Protein AF-A0A920IB18-F1 (afdb_monomer)

pLDDT: mean 94.68, std 5.76, range [57.53, 98.75]

Solvent-accessible surface area (backbone atoms only — not comparable to full-atom values): 7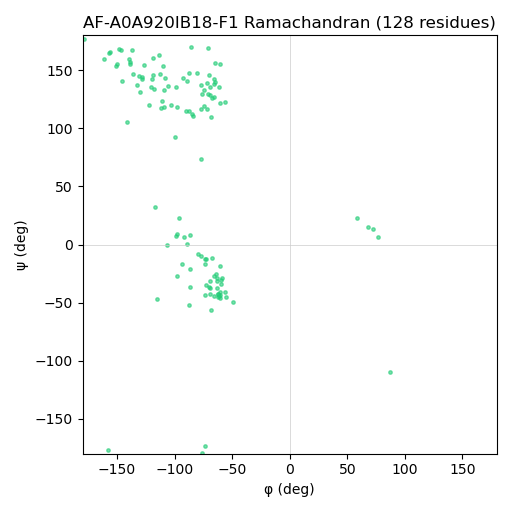877 Å² total; per-residue (Å²): 130,87,87,74,59,67,66,61,52,50,53,60,60,64,70,60,87,66,70,53,29,37,44,19,23,54,50,97,85,65,49,66,38,58,36,46,41,60,58,65,43,85,71,41,78,83,71,76,39,65,50,62,62,46,51,70,83,42,86,64,42,66,52,65,72,69,45,55,57,37,22,43,31,33,55,44,84,90,41,54,68,56,47,54,48,29,62,47,100,61,88,68,56,49,68,96,53,64,62,48,65,48,100,85,69,28,45,42,60,62,83,43,76,46,73,46,87,42,66,69,85,80,86,56,90,60,82,68,30,58

Mean predicted aligned error: 3.4 Å

Foldseek 3Di:
DDDDDPVVVVVVVVVDDFFKKWKWFAAPVRAIATAIFRQKDFDDVVVGDIDGKDFPPDPCVVVVVPDFKIKIFGADPVCVVLNVLRHDPDDRSCVVFDWDADPVRITHTPPTPDMDIGGDDDDDDDDRMD

Secondary structure (DSSP, 8-state):
-PPPPHHHHHHHHHTS----EEEEEE-TTS-EEEEEES--EEEEETTEEEE---BTT-TTHHHHHH-SEEEEEE--GGGHHHHHHHHS--S-TTTT--EEE-TTS-EEETT-SEEEEEE-------SSB-

Sequence (130 aa):
MTQFDTRQLRNAFGCFPSGVTIVSLKDEEQNPTGITVSSFSSLSLDPPLCLFSIGKEQASRPLFERSNHFVINVLCAEQENIAWQFAKPIENKFENVSYTENANGMPVIDGNLAYFSCKKWALYEGGIIL

Structure (mmCIF, N/CA/C/O backbone):
data_AF-A0A920IB18-F1
#
_entry.id   AF-A0A920IB18-F1
#
loop_
_atom_site.group_PDB
_atom_site.id
_atom_site.type_symbol
_atom_site.label_atom_id
_atom_site.label_alt_id
_atom_site.label_comp_id
_atom_site.label_asym_id
_atom_site.label_entity_id
_atom_site.label_seq_id
_atom_site.pdbx_PDB_ins_code
_atom_site.Cartn_x
_atom_site.Cartn_y
_atom_site.Cartn_z
_atom_site.occupancy
_atom_site.B_iso_or_equiv
_atom_site.auth_seq_id
_atom_site.auth_comp_id
_atom_site.auth_asym_id
_atom_site.auth_atom_id
_atom_site.pdbx_PDB_model_num
ATOM 1 N N . MET A 1 1 ? 25.005 3.746 -20.840 1.00 57.53 1 MET A N 1
ATOM 2 C CA . MET A 1 1 ? 23.582 3.902 -20.469 1.00 57.53 1 MET A CA 1
ATOM 3 C C . MET A 1 1 ? 23.170 5.314 -20.826 1.00 57.53 1 MET A C 1
ATOM 5 O O . MET A 1 1 ? 23.921 6.229 -20.510 1.00 57.53 1 MET A O 1
ATOM 9 N N . THR A 1 2 ? 22.053 5.491 -21.526 1.00 67.81 2 THR A N 1
ATOM 10 C CA . THR A 1 2 ? 21.529 6.827 -21.839 1.00 67.81 2 THR A CA 1
ATOM 11 C C . THR A 1 2 ? 21.101 7.498 -20.538 1.00 67.81 2 THR A C 1
ATOM 13 O O . THR A 1 2 ? 20.375 6.898 -19.747 1.00 67.81 2 THR A O 1
ATOM 16 N N . GLN A 1 3 ? 21.599 8.704 -20.282 1.00 83.69 3 GLN A N 1
ATOM 17 C CA . GLN A 1 3 ? 21.231 9.469 -19.096 1.00 83.69 3 GLN A CA 1
ATOM 18 C C . GLN A 1 3 ? 19.842 10.070 -19.327 1.00 83.69 3 GLN A C 1
ATOM 20 O O . GLN A 1 3 ? 19.652 10.850 -20.257 1.00 83.69 3 GLN A O 1
ATOM 25 N N . PHE A 1 4 ? 18.864 9.665 -18.519 1.00 87.50 4 PHE A N 1
ATOM 26 C CA . PHE A 1 4 ? 17.506 10.201 -18.576 1.00 87.50 4 PHE A CA 1
ATOM 27 C C . PHE A 1 4 ? 17.352 11.370 -17.602 1.00 87.50 4 PHE A C 1
ATOM 29 O O . PHE A 1 4 ? 17.877 11.327 -16.488 1.00 87.50 4 PHE A O 1
ATOM 36 N N . ASP A 1 5 ? 16.589 12.390 -17.995 1.00 93.94 5 ASP A N 1
ATOM 37 C CA . ASP A 1 5 ? 16.095 13.397 -17.059 1.00 93.94 5 ASP A CA 1
ATOM 38 C C . ASP A 1 5 ? 15.010 12.763 -16.170 1.00 93.94 5 ASP A C 1
ATOM 40 O O . ASP A 1 5 ? 13.954 12.334 -16.645 1.00 93.94 5 ASP A O 1
ATOM 44 N N . THR A 1 6 ? 15.270 12.687 -14.863 1.00 91.69 6 THR A N 1
ATOM 45 C CA . THR A 1 6 ? 14.381 12.035 -13.889 1.00 91.69 6 THR A CA 1
ATOM 46 C C . THR A 1 6 ? 12.985 12.657 -13.846 1.00 91.69 6 THR A C 1
ATOM 48 O O . THR A 1 6 ? 12.003 11.948 -13.622 1.00 91.69 6 THR A O 1
ATOM 51 N N . ARG A 1 7 ? 12.865 13.975 -14.053 1.00 93.50 7 ARG A N 1
ATOM 52 C CA . ARG A 1 7 ? 11.570 14.664 -14.035 1.00 93.50 7 ARG A CA 1
ATOM 53 C C . ARG A 1 7 ? 10.776 14.337 -15.293 1.00 93.50 7 ARG A C 1
ATOM 55 O O . ARG A 1 7 ? 9.590 14.045 -15.181 1.00 93.50 7 ARG A O 1
ATOM 62 N N . GLN A 1 8 ? 11.414 14.341 -16.462 1.00 96.25 8 GLN A N 1
ATOM 63 C CA . GLN A 1 8 ? 10.769 13.932 -17.711 1.00 96.25 8 GLN A CA 1
ATOM 64 C C . GLN A 1 8 ? 10.308 12.476 -17.647 1.00 96.25 8 GLN A C 1
ATOM 66 O O . GLN A 1 8 ? 9.166 12.191 -17.997 1.00 96.25 8 GLN A O 1
ATOM 71 N N . LEU A 1 9 ? 11.149 11.574 -17.131 1.00 95.06 9 LEU A N 1
ATOM 72 C CA . LEU A 1 9 ? 10.788 10.167 -16.974 1.00 95.06 9 LEU A CA 1
ATOM 73 C C . LEU A 1 9 ? 9.608 9.986 -16.007 1.00 95.06 9 LEU A C 1
ATOM 75 O O . LEU A 1 9 ? 8.659 9.273 -16.321 1.00 95.06 9 LEU A O 1
ATOM 79 N N . ARG A 1 10 ? 9.620 10.677 -14.859 1.00 93.19 10 ARG A N 1
ATOM 80 C CA . ARG A 1 10 ? 8.500 10.656 -13.904 1.00 93.19 10 ARG A CA 1
ATOM 81 C C . ARG A 1 10 ? 7.207 11.172 -14.530 1.00 93.19 10 ARG A C 1
ATOM 83 O O . ARG A 1 10 ? 6.160 10.566 -14.332 1.00 93.19 10 ARG A O 1
ATOM 90 N N . ASN A 1 11 ? 7.279 12.266 -15.286 1.00 95.50 11 ASN A N 1
ATOM 91 C CA . ASN A 1 11 ? 6.120 12.807 -15.990 1.00 95.50 11 ASN A CA 1
ATOM 92 C C . ASN A 1 11 ? 5.584 11.805 -17.020 1.00 95.50 11 ASN A C 1
ATOM 94 O O . ASN A 1 11 ? 4.376 11.610 -17.088 1.00 95.50 11 ASN A O 1
ATOM 98 N N . ALA A 1 12 ? 6.469 11.138 -17.768 1.00 96.81 12 ALA A N 1
ATOM 99 C CA . ALA A 1 12 ? 6.083 10.113 -18.732 1.00 96.81 12 ALA A CA 1
ATOM 100 C C . ALA A 1 12 ? 5.393 8.914 -18.056 1.00 96.81 12 ALA A C 1
ATOM 102 O O . ALA A 1 12 ? 4.363 8.458 -18.545 1.00 96.81 12 ALA A O 1
ATOM 103 N N . PHE A 1 13 ? 5.892 8.444 -16.905 1.00 95.19 13 PHE A N 1
ATOM 104 C CA . PHE A 1 13 ? 5.203 7.411 -16.118 1.00 95.19 13 PHE A CA 1
ATOM 105 C C . PHE A 1 13 ? 3.835 7.876 -15.606 1.00 95.19 13 PHE A C 1
ATOM 107 O O . PHE A 1 13 ? 2.885 7.098 -15.614 1.00 95.19 13 PHE A O 1
ATOM 114 N N . GLY A 1 14 ? 3.709 9.148 -15.221 1.00 94.88 14 GLY A N 1
ATOM 115 C CA . GLY A 1 14 ? 2.444 9.739 -14.777 1.00 94.88 14 GLY A CA 1
ATOM 116 C C . GLY A 1 14 ? 1.376 9.874 -15.868 1.00 94.88 14 GLY A C 1
ATOM 117 O O . GLY A 1 14 ? 0.222 10.138 -15.545 1.00 94.88 14 GLY A O 1
ATOM 118 N N . CYS A 1 15 ? 1.721 9.686 -17.147 1.00 96.81 15 CYS A N 1
ATOM 119 C CA . CYS A 1 15 ? 0.743 9.690 -18.237 1.00 96.81 15 CYS A CA 1
ATOM 120 C C . CYS A 1 15 ? -0.132 8.427 -18.274 1.00 96.81 15 CYS A C 1
ATOM 122 O O . CYS A 1 15 ? -1.169 8.442 -18.935 1.00 96.81 15 CYS A O 1
ATOM 124 N N . PHE A 1 16 ? 0.266 7.341 -17.603 1.00 96.25 16 PHE A N 1
ATOM 125 C CA . PHE A 1 16 ? -0.554 6.137 -17.496 1.00 96.25 16 PHE A CA 1
ATOM 126 C C . PHE A 1 16 ? -1.538 6.281 -16.321 1.00 96.25 16 PHE A C 1
ATOM 128 O O . PHE A 1 16 ? -1.098 6.330 -15.168 1.00 96.25 16 PHE A O 1
ATOM 135 N N . PRO A 1 17 ? -2.858 6.384 -16.573 1.00 94.50 17 PRO A N 1
ATOM 136 C CA . PRO A 1 17 ? -3.831 6.582 -15.507 1.00 94.50 17 PRO A CA 1
ATOM 137 C C . PRO A 1 17 ? -3.887 5.362 -14.581 1.00 94.50 17 PRO A C 1
ATOM 139 O O . PRO A 1 17 ? -3.816 4.219 -15.027 1.00 94.50 17 PRO A O 1
ATOM 142 N N . SER A 1 18 ? -4.055 5.614 -13.285 1.00 95.69 18 SER A N 1
ATOM 143 C CA . SER A 1 18 ? -4.202 4.587 -12.251 1.00 95.69 18 SER A CA 1
ATOM 144 C C . SER A 1 18 ? -5.275 4.998 -11.247 1.00 95.69 18 SER A C 1
ATOM 146 O O . SER A 1 18 ? -5.587 6.181 -11.098 1.00 95.69 18 SER A O 1
ATOM 148 N N . GLY A 1 19 ? -5.849 4.008 -10.563 1.00 95.50 19 GLY A N 1
ATOM 149 C CA . GLY A 1 19 ? -6.595 4.266 -9.336 1.00 95.50 19 GLY A CA 1
ATOM 150 C C . GLY A 1 19 ? -5.655 4.664 -8.195 1.00 95.50 19 GLY A C 1
ATOM 151 O O . GLY A 1 19 ? -4.436 4.506 -8.286 1.00 95.50 19 GLY A O 1
ATOM 152 N N . VAL A 1 20 ? -6.230 5.141 -7.094 1.00 97.75 20 VAL A N 1
ATOM 153 C CA . VAL A 1 20 ? -5.481 5.443 -5.871 1.00 97.75 20 VAL A CA 1
ATOM 154 C C . VAL A 1 20 ? -5.834 4.417 -4.812 1.00 97.75 20 VAL A C 1
ATOM 156 O O . VAL A 1 20 ? -7.007 4.114 -4.584 1.00 97.75 20 VAL A O 1
ATOM 159 N N . THR A 1 21 ? -4.810 3.885 -4.156 1.00 98.62 21 THR A N 1
ATOM 160 C CA . THR A 1 21 ? -4.993 2.942 -3.058 1.00 98.62 21 THR A CA 1
ATOM 161 C C . THR A 1 21 ? -4.248 3.399 -1.816 1.00 98.62 21 THR A C 1
ATOM 163 O O . THR A 1 21 ? -3.253 4.120 -1.907 1.00 98.62 21 THR A O 1
ATOM 166 N N . ILE A 1 22 ? -4.722 2.966 -0.653 1.00 98.50 22 ILE A N 1
ATOM 167 C CA . ILE A 1 22 ? -3.974 3.056 0.598 1.00 98.50 22 ILE A CA 1
ATOM 168 C C . ILE A 1 22 ? -3.591 1.654 1.034 1.00 98.50 22 ILE A C 1
ATOM 170 O O . ILE A 1 22 ? -4.468 0.814 1.248 1.00 98.50 22 ILE A O 1
ATOM 174 N N . VAL A 1 23 ?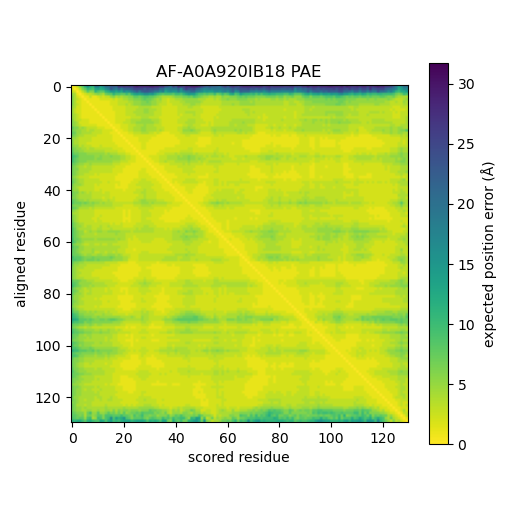 -2.293 1.424 1.217 1.00 98.31 23 VAL A N 1
ATOM 175 C CA . VAL A 1 23 ? -1.807 0.221 1.889 1.00 98.31 23 VAL A CA 1
ATOM 176 C C . VAL A 1 23 ? -1.705 0.516 3.375 1.00 98.31 23 VAL A C 1
ATOM 178 O O . VAL A 1 23 ? -0.919 1.373 3.784 1.00 98.31 23 VAL A O 1
ATOM 181 N N . SER A 1 24 ? -2.513 -0.170 4.171 1.00 98.31 24 SER A N 1
ATOM 182 C CA . SER A 1 24 ? -2.641 0.043 5.606 1.00 98.31 24 SER A CA 1
ATOM 183 C C . SER A 1 24 ? -2.246 -1.202 6.401 1.00 98.31 24 SER A C 1
ATOM 185 O O . SER A 1 24 ? -2.419 -2.340 5.963 1.00 98.31 24 SER A O 1
ATOM 187 N N . LEU A 1 25 ? -1.665 -0.980 7.575 1.00 97.50 25 LEU A N 1
ATOM 188 C CA . LEU A 1 25 ? -1.228 -2.004 8.523 1.00 97.50 25 LEU A CA 1
ATOM 189 C C . LEU A 1 25 ? -1.127 -1.391 9.923 1.00 97.50 25 LEU A C 1
ATOM 191 O O . LEU A 1 25 ? -1.447 -0.218 10.110 1.00 97.50 25 LEU A O 1
ATOM 195 N N . LYS A 1 26 ? -0.684 -2.174 10.903 1.00 96.19 26 LYS A N 1
ATOM 196 C CA . LYS A 1 26 ? -0.323 -1.668 12.230 1.00 96.19 26 LYS A CA 1
ATOM 197 C C . LYS A 1 26 ? 1.185 -1.692 12.440 1.00 96.19 26 LYS A C 1
ATOM 199 O O . LYS A 1 26 ? 1.855 -2.604 11.954 1.00 96.19 26 LYS A O 1
ATOM 204 N N . ASP A 1 27 ? 1.702 -0.687 13.135 1.00 93.19 27 ASP A N 1
ATOM 205 C CA . ASP A 1 27 ? 3.100 -0.656 13.556 1.00 93.19 27 ASP A CA 1
ATOM 206 C C . ASP A 1 27 ? 3.378 -1.631 14.722 1.00 9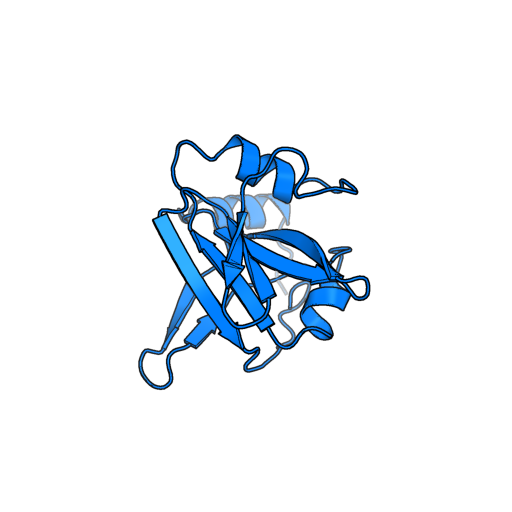3.19 27 ASP A C 1
ATOM 208 O O . ASP A 1 27 ? 2.530 -2.440 15.114 1.00 93.19 27 ASP A O 1
ATOM 212 N N . GLU A 1 28 ? 4.597 -1.584 15.264 1.00 89.69 28 GLU A N 1
ATOM 213 C CA . GLU A 1 28 ? 5.023 -2.457 16.367 1.00 89.69 28 GLU A CA 1
ATOM 214 C C . GLU A 1 28 ? 4.233 -2.207 17.665 1.00 89.69 28 GLU A C 1
ATOM 216 O O . GLU A 1 28 ? 4.066 -3.127 18.465 1.00 89.69 28 GLU A O 1
ATOM 221 N N . GLU A 1 29 ? 3.681 -1.005 17.840 1.00 92.94 29 GLU A N 1
ATOM 222 C CA . GLU A 1 29 ? 2.869 -0.594 18.990 1.00 92.94 29 GLU A CA 1
ATOM 223 C C . GLU A 1 29 ? 1.363 -0.822 18.770 1.00 92.94 29 GLU A C 1
ATOM 225 O O . GLU A 1 29 ? 0.548 -0.464 19.616 1.00 92.94 29 GLU A O 1
ATOM 230 N N . GLN A 1 30 ? 0.984 -1.474 17.665 1.00 93.81 30 GLN A N 1
ATOM 231 C CA . GLN A 1 30 ? -0.402 -1.699 17.240 1.00 93.81 30 GLN A CA 1
ATOM 232 C C . GLN A 1 30 ? -1.159 -0.432 16.809 1.00 93.81 30 GLN A C 1
ATOM 234 O O . GLN A 1 30 ? -2.382 -0.487 16.634 1.00 93.81 30 GLN A O 1
ATOM 239 N N . ASN A 1 31 ? -0.465 0.679 16.553 1.00 95.19 31 ASN A N 1
ATOM 240 C CA . ASN A 1 31 ? -1.096 1.878 16.015 1.00 95.19 31 ASN A CA 1
ATOM 241 C C . ASN A 1 31 ? -1.358 1.710 14.509 1.00 95.19 31 ASN A C 1
ATOM 243 O O . ASN A 1 31 ? -0.496 1.205 13.778 1.00 95.19 31 ASN A O 1
ATOM 247 N N . PRO A 1 32 ? -2.534 2.126 14.005 1.00 96.75 32 PRO A N 1
ATOM 248 C CA . PRO A 1 32 ? -2.847 2.040 12.587 1.00 96.75 32 PRO A CA 1
ATOM 249 C C . PRO A 1 32 ? -1.999 3.037 11.790 1.00 96.75 32 PRO A C 1
ATOM 251 O O . PRO A 1 32 ? -1.857 4.208 12.140 1.00 96.75 32 PRO A O 1
ATOM 254 N N . THR A 1 33 ? -1.452 2.579 10.670 1.00 96.31 33 THR A N 1
ATOM 255 C CA . THR A 1 33 ? -0.644 3.395 9.764 1.00 96.31 33 THR A CA 1
ATOM 256 C C . THR A 1 33 ? -0.810 2.934 8.320 1.00 96.31 33 THR A C 1
ATOM 258 O O . THR A 1 33 ? -1.408 1.894 8.035 1.00 96.31 33 THR A O 1
ATOM 261 N N . GLY A 1 34 ? -0.334 3.735 7.374 1.00 96.50 34 GLY A N 1
ATOM 262 C CA . GLY A 1 34 ? -0.415 3.388 5.966 1.00 96.50 34 GLY A CA 1
ATOM 263 C C . GLY A 1 34 ? 0.204 4.418 5.041 1.00 96.50 34 GLY A C 1
ATOM 264 O O . GLY A 1 34 ? 0.645 5.493 5.456 1.00 96.50 34 GLY A O 1
ATOM 265 N N . ILE A 1 35 ? 0.200 4.075 3.758 1.00 97.56 35 ILE A N 1
ATOM 266 C CA . ILE A 1 35 ? 0.718 4.914 2.682 1.00 97.56 35 ILE A CA 1
ATOM 267 C C . ILE A 1 35 ? -0.223 4.925 1.490 1.00 97.56 35 ILE A C 1
ATOM 269 O O . ILE A 1 35 ? -0.844 3.916 1.162 1.00 97.56 35 ILE A O 1
ATOM 273 N N . THR A 1 36 ? -0.271 6.062 0.808 1.00 98.00 36 THR A N 1
ATOM 274 C CA . THR A 1 36 ? -0.902 6.163 -0.507 1.00 98.00 36 THR A CA 1
ATOM 275 C C . THR A 1 36 ? 0.015 5.555 -1.559 1.00 98.00 36 THR A C 1
ATOM 277 O O . THR A 1 36 ? 1.185 5.932 -1.645 1.00 98.00 36 THR A O 1
ATOM 280 N N . VAL A 1 37 ? -0.517 4.654 -2.384 1.00 97.00 37 VAL A N 1
ATOM 281 C CA . VAL A 1 37 ? 0.184 4.089 -3.542 1.00 97.00 37 VAL A CA 1
ATOM 282 C C . VAL A 1 37 ? -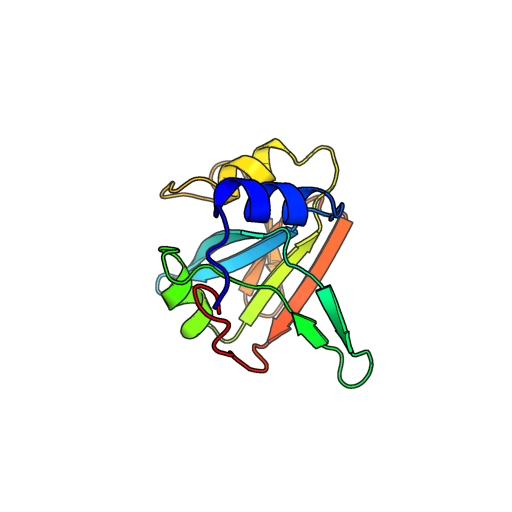0.705 4.108 -4.784 1.00 97.00 37 VAL A C 1
ATOM 284 O O . VAL A 1 37 ? -1.891 3.772 -4.741 1.00 97.00 37 VAL A O 1
ATOM 287 N N . SER A 1 38 ? -0.102 4.482 -5.909 1.00 95.88 38 SER A N 1
ATOM 288 C CA . SER A 1 38 ? -0.682 4.389 -7.256 1.00 95.88 38 SER A CA 1
ATOM 289 C C . SER A 1 38 ? -0.061 3.259 -8.089 1.00 95.88 38 SER A C 1
ATOM 291 O O . SER A 1 38 ? -0.450 3.033 -9.228 1.00 95.88 38 SER A O 1
ATOM 293 N N . SER A 1 39 ? 0.907 2.529 -7.522 1.00 96.25 39 SER A N 1
ATOM 294 C CA . SER A 1 39 ? 1.640 1.427 -8.161 1.00 96.25 39 SER A CA 1
ATOM 295 C C . SER A 1 39 ? 0.950 0.064 -8.026 1.00 96.25 39 SER A C 1
ATOM 297 O O . SER A 1 39 ? 1.545 -0.960 -8.359 1.00 96.25 39 SER A O 1
ATOM 299 N N . PHE A 1 40 ? -0.283 0.028 -7.513 1.00 97.69 40 PHE A N 1
ATOM 300 C CA . PHE A 1 40 ? -1.041 -1.210 -7.360 1.00 97.69 40 PHE A CA 1
ATOM 301 C C . PHE A 1 40 ? -1.295 -1.886 -8.713 1.00 97.69 40 PHE A C 1
ATOM 303 O O . PHE A 1 40 ? -1.730 -1.243 -9.668 1.00 97.69 40 PHE A O 1
ATOM 310 N N . SER A 1 41 ? -1.101 -3.204 -8.764 1.00 97.12 41 SER A N 1
ATOM 311 C CA . SER A 1 41 ? -1.506 -4.033 -9.897 1.00 97.12 41 SER A CA 1
ATOM 312 C C . SER A 1 41 ? -1.962 -5.418 -9.442 1.00 97.12 41 SER A C 1
ATOM 314 O O . SER A 1 41 ? -1.345 -6.045 -8.577 1.00 97.12 41 SER A O 1
ATOM 316 N N . SER A 1 42 ? -3.011 -5.945 -10.078 1.00 96.94 42 SER A N 1
ATOM 317 C CA . SER A 1 42 ? -3.327 -7.377 -10.019 1.00 96.94 42 SER A CA 1
ATOM 318 C C . SER A 1 42 ? -2.214 -8.172 -10.703 1.00 96.94 42 SER A C 1
ATOM 320 O O . SER A 1 42 ? -1.746 -7.755 -11.765 1.00 96.94 42 SER A O 1
ATOM 322 N N . LEU A 1 43 ? -1.797 -9.298 -10.119 1.00 97.56 43 LEU A N 1
ATOM 323 C CA . LEU A 1 43 ? -0.694 -10.113 -10.636 1.00 97.56 43 LEU A CA 1
ATOM 324 C C . LEU A 1 43 ? -1.149 -11.502 -11.100 1.00 97.56 43 LEU A C 1
ATOM 326 O O . LEU A 1 43 ? -0.769 -11.933 -12.183 1.00 97.56 43 LEU A O 1
ATOM 330 N N . SER A 1 44 ? -1.945 -12.207 -10.296 1.00 98.25 44 SER A N 1
ATOM 331 C CA . SER A 1 44 ? -2.418 -13.559 -10.614 1.00 98.25 44 SER A CA 1
ATOM 332 C C . SER A 1 44 ? -3.775 -13.831 -9.969 1.00 98.25 44 SER A C 1
ATOM 334 O O . SER A 1 44 ? -4.110 -13.236 -8.944 1.00 98.25 44 SER A O 1
ATOM 336 N N . LEU A 1 45 ? -4.548 -14.737 -10.567 1.00 97.69 45 LEU A N 1
ATOM 337 C CA . LEU A 1 45 ? -5.793 -15.259 -9.997 1.00 97.69 45 LEU A CA 1
ATOM 338 C C . LEU A 1 45 ? -5.591 -16.610 -9.296 1.00 97.69 45 LEU A C 1
ATOM 340 O O . LEU A 1 45 ? -6.326 -16.908 -8.359 1.00 97.69 45 LEU A O 1
ATOM 344 N N . ASP A 1 46 ? -4.594 -17.397 -9.713 1.00 95.75 46 ASP A N 1
ATOM 345 C CA . ASP A 1 46 ? -4.263 -18.694 -9.116 1.00 95.75 46 ASP A CA 1
ATOM 346 C C . ASP A 1 46 ? -2.730 -18.900 -9.053 1.00 95.75 46 ASP A C 1
ATOM 348 O O . ASP A 1 46 ? -2.095 -19.091 -10.094 1.00 95.75 46 ASP A O 1
ATOM 352 N N . PRO A 1 47 ? -2.095 -18.782 -7.868 1.00 96.75 47 PRO A N 1
ATOM 353 C CA . PRO A 1 47 ? -2.693 -18.295 -6.622 1.00 96.75 47 PRO A CA 1
ATOM 354 C C . PRO A 1 47 ? -3.100 -16.809 -6.738 1.00 96.75 47 PRO A C 1
ATOM 356 O O . PRO A 1 47 ? -2.518 -16.083 -7.549 1.00 96.75 47 PRO A O 1
ATOM 359 N N . PRO A 1 48 ? -4.063 -16.322 -5.933 1.00 98.00 48 PRO A N 1
ATOM 360 C CA . PRO A 1 48 ? -4.506 -14.930 -5.979 1.00 98.00 48 PRO A CA 1
ATOM 361 C C . PRO A 1 48 ? -3.404 -13.996 -5.466 1.00 98.00 48 PRO A C 1
ATOM 363 O O . PRO A 1 48 ? -3.092 -13.975 -4.274 1.00 98.00 48 PRO A O 1
ATOM 366 N N . LEU A 1 49 ? -2.812 -13.215 -6.370 1.00 98.44 49 LEU A N 1
ATOM 367 C CA . LEU A 1 49 ? -1.700 -12.312 -6.082 1.00 98.44 49 LEU A CA 1
ATOM 368 C C . LEU A 1 49 ? -1.963 -10.911 -6.634 1.00 98.44 49 LEU A C 1
ATOM 370 O O . LEU A 1 49 ? -2.500 -10.722 -7.727 1.00 98.44 49 LEU A O 1
ATOM 374 N N . CYS A 1 50 ? -1.487 -9.920 -5.894 1.00 98.12 50 CYS A N 1
ATOM 375 C CA . CYS A 1 50 ? -1.363 -8.534 -6.321 1.00 98.12 50 CYS A CA 1
ATOM 376 C C . CYS A 1 50 ? -0.014 -7.987 -5.849 1.00 98.12 50 CYS A C 1
ATOM 378 O O . CYS A 1 50 ? 0.677 -8.623 -5.048 1.00 98.12 50 CYS A O 1
ATOM 380 N N . LEU A 1 51 ? 0.367 -6.826 -6.366 1.00 97.69 51 LEU A N 1
ATOM 381 C CA . LEU A 1 51 ? 1.598 -6.144 -5.996 1.00 97.69 51 LEU A CA 1
ATOM 382 C C . LEU A 1 51 ? 1.374 -4.642 -5.873 1.00 97.69 51 LEU A C 1
ATOM 384 O O . LEU A 1 51 ? 0.428 -4.086 -6.429 1.00 97.69 51 LEU A O 1
ATOM 388 N N . PHE A 1 52 ? 2.284 -4.003 -5.158 1.00 97.50 52 PHE A N 1
ATOM 389 C CA . PHE A 1 52 ? 2.524 -2.570 -5.179 1.00 97.50 52 PHE A CA 1
ATOM 390 C C . PHE A 1 52 ? 4.023 -2.358 -4.961 1.00 97.50 52 PHE A C 1
ATOM 392 O O . PHE A 1 52 ? 4.726 -3.290 -4.572 1.00 97.50 52 PHE A O 1
ATOM 399 N N . SER A 1 53 ? 4.498 -1.141 -5.200 1.00 96.06 53 SER A N 1
ATOM 400 C CA . SER A 1 53 ? 5.896 -0.778 -4.960 1.00 96.06 53 SER A CA 1
ATOM 401 C C . SER A 1 53 ? 6.022 0.346 -3.943 1.00 96.06 53 SER A C 1
ATOM 403 O O . SER A 1 53 ? 5.227 1.291 -3.967 1.00 96.06 53 SER A O 1
ATOM 405 N N . ILE A 1 54 ? 7.047 0.272 -3.094 1.00 94.50 54 ILE A N 1
ATOM 406 C CA . ILE A 1 54 ? 7.376 1.258 -2.060 1.00 94.50 54 ILE A CA 1
ATOM 407 C C . ILE A 1 54 ? 8.780 1.834 -2.283 1.00 94.50 54 ILE A C 1
ATOM 409 O O . ILE A 1 54 ? 9.728 1.109 -2.561 1.00 94.50 54 ILE A O 1
ATOM 413 N N . GLY A 1 55 ? 8.933 3.156 -2.166 1.00 93.50 55 GLY A N 1
ATOM 414 C CA . GLY A 1 55 ? 10.246 3.810 -2.248 1.00 93.50 55 GLY A CA 1
ATOM 415 C C . GLY A 1 55 ? 11.167 3.396 -1.102 1.00 93.50 55 GLY A C 1
ATOM 416 O O . GLY A 1 55 ? 10.731 3.293 0.046 1.00 93.50 55 GLY A O 1
ATOM 417 N N . LYS A 1 56 ? 12.456 3.185 -1.382 1.00 91.38 56 LYS A N 1
ATOM 418 C CA . LYS A 1 56 ? 13.442 2.815 -0.352 1.00 91.38 56 LYS A CA 1
ATOM 419 C C . LYS A 1 56 ? 13.635 3.897 0.710 1.00 91.38 56 LYS A C 1
ATOM 421 O O . LYS A 1 56 ? 13.968 3.598 1.856 1.00 91.38 56 LYS A O 1
ATOM 426 N N . GLU A 1 57 ? 13.420 5.144 0.315 1.00 90.62 57 GLU A N 1
ATOM 427 C CA . GLU A 1 57 ? 13.455 6.339 1.149 1.00 90.62 57 GLU A CA 1
ATOM 428 C C . GLU A 1 57 ? 12.205 6.519 2.020 1.00 90.62 57 GLU A C 1
ATOM 430 O O . GLU A 1 57 ? 12.192 7.395 2.885 1.00 90.62 57 GLU A O 1
ATOM 435 N N . GLN A 1 58 ? 11.152 5.720 1.810 1.00 90.62 58 GLN A N 1
ATOM 436 C CA . GLN A 1 58 ? 9.921 5.849 2.582 1.00 90.62 58 GLN A CA 1
ATOM 437 C C . GLN A 1 58 ? 10.154 5.464 4.039 1.00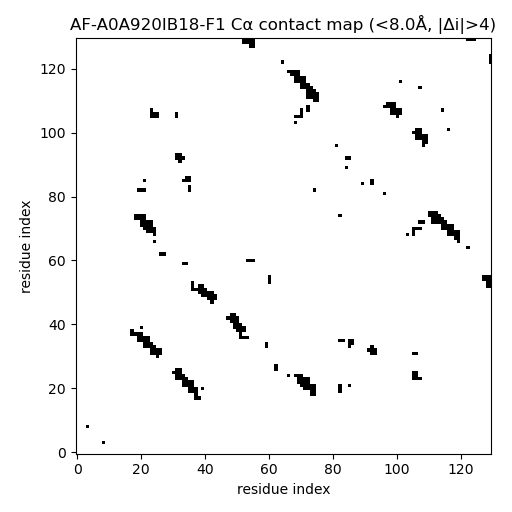 90.62 58 GLN A C 1
ATOM 439 O O . GLN A 1 58 ? 10.594 4.356 4.345 1.00 90.62 58 GLN A O 1
ATOM 444 N N . ALA A 1 59 ? 9.789 6.364 4.954 1.00 88.12 59 ALA A N 1
ATOM 445 C CA . ALA A 1 59 ? 9.953 6.151 6.392 1.00 88.12 59 ALA A CA 1
ATOM 446 C C . ALA A 1 59 ? 9.188 4.914 6.895 1.00 88.12 59 ALA A C 1
ATOM 448 O O . ALA A 1 59 ? 9.637 4.238 7.815 1.00 88.12 59 ALA A O 1
ATOM 449 N N . SER A 1 60 ? 8.064 4.581 6.257 1.00 89.69 60 SER A N 1
ATOM 450 C CA . SER A 1 60 ? 7.251 3.407 6.577 1.00 89.69 60 SER A CA 1
ATOM 451 C C . SER A 1 60 ? 7.799 2.096 6.005 1.00 89.69 60 SER A C 1
ATOM 453 O O . SER A 1 60 ? 7.304 1.035 6.381 1.00 89.69 60 SER A O 1
ATOM 455 N N . ARG A 1 61 ? 8.833 2.118 5.146 1.00 92.19 61 ARG A N 1
ATOM 456 C CA . ARG A 1 61 ? 9.416 0.912 4.528 1.00 92.19 61 ARG A CA 1
ATOM 457 C C . ARG A 1 61 ? 9.723 -0.202 5.533 1.00 92.19 61 ARG A C 1
ATOM 459 O O . ARG A 1 61 ? 9.270 -1.321 5.287 1.00 92.19 61 ARG A O 1
ATOM 466 N N . PRO A 1 62 ? 10.412 0.048 6.666 1.00 93.19 62 PRO A N 1
ATOM 467 C CA . PRO A 1 62 ? 10.721 -1.017 7.618 1.00 93.19 62 PRO A CA 1
ATOM 468 C C . PRO A 1 62 ? 9.472 -1.726 8.162 1.00 93.19 62 PRO A C 1
ATOM 470 O O . PRO A 1 62 ? 9.532 -2.916 8.463 1.00 93.19 62 PRO A O 1
ATOM 473 N N . LEU A 1 63 ? 8.331 -1.032 8.243 1.00 92.44 63 LEU A N 1
ATOM 474 C CA . LEU A 1 63 ? 7.069 -1.613 8.706 1.00 92.44 63 LEU A CA 1
ATOM 475 C C . LEU A 1 63 ? 6.517 -2.629 7.698 1.00 92.44 63 LEU A C 1
ATOM 477 O O . LEU A 1 63 ? 6.113 -3.721 8.088 1.00 92.44 63 LEU A O 1
ATOM 481 N N . PHE A 1 64 ? 6.566 -2.323 6.399 1.00 90.88 64 PHE A N 1
ATOM 482 C CA . PHE A 1 64 ? 6.150 -3.254 5.339 1.00 90.88 64 PHE A CA 1
ATOM 483 C C . PHE A 1 64 ? 7.108 -4.451 5.201 1.00 90.88 64 PHE A C 1
ATOM 485 O O . PHE A 1 64 ? 6.695 -5.572 4.889 1.00 90.88 64 PHE A O 1
ATOM 492 N N . GLU A 1 65 ? 8.394 -4.251 5.489 1.00 92.44 65 GLU A N 1
ATOM 493 C CA . GLU A 1 65 ? 9.384 -5.332 5.501 1.00 92.44 65 GLU A CA 1
ATOM 494 C C . GLU A 1 65 ? 9.193 -6.300 6.667 1.00 92.44 65 GLU A C 1
ATOM 496 O O . GLU A 1 65 ? 9.365 -7.508 6.493 1.00 92.44 65 GLU A O 1
ATOM 501 N N . ARG A 1 66 ? 8.793 -5.800 7.838 1.00 92.88 66 ARG A N 1
ATOM 502 C CA . ARG A 1 66 ? 8.585 -6.616 9.043 1.00 92.88 66 ARG A CA 1
ATOM 503 C C . ARG A 1 66 ? 7.185 -7.216 9.118 1.00 92.88 66 ARG A C 1
ATOM 505 O O . ARG A 1 66 ? 7.041 -8.357 9.550 1.00 92.88 66 ARG A O 1
ATOM 512 N N . SER A 1 67 ? 6.160 -6.491 8.668 1.00 92.75 67 SER A N 1
ATOM 513 C CA . SER A 1 67 ? 4.782 -6.975 8.719 1.00 92.75 67 SER A CA 1
ATOM 514 C C . SER A 1 67 ? 4.536 -8.084 7.697 1.00 92.75 67 SER A C 1
ATOM 516 O O . SER A 1 67 ? 4.973 -8.021 6.544 1.00 92.75 67 SER A O 1
ATOM 518 N N . ASN A 1 68 ? 3.799 -9.109 8.120 1.00 94.31 68 ASN A N 1
ATOM 519 C CA . ASN A 1 68 ? 3.327 -10.178 7.243 1.00 94.31 68 ASN A CA 1
ATOM 520 C C . ASN A 1 68 ? 1.925 -9.919 6.697 1.00 94.31 68 ASN A C 1
ATOM 522 O O . ASN A 1 68 ? 1.556 -10.571 5.725 1.00 94.31 68 ASN A O 1
ATOM 526 N N . HIS A 1 69 ? 1.163 -8.998 7.291 1.00 96.69 69 HIS A N 1
ATOM 527 C CA . HIS A 1 69 ? -0.215 -8.713 6.903 1.00 96.69 69 HIS A CA 1
ATOM 528 C C . HIS A 1 69 ? -0.420 -7.222 6.656 1.00 96.69 69 HIS A C 1
ATOM 530 O O . HIS A 1 69 ? 0.149 -6.374 7.342 1.00 96.69 69 HIS A O 1
ATOM 536 N N . PHE A 1 70 ? -1.232 -6.914 5.656 1.00 97.88 70 PHE A N 1
ATOM 537 C CA . PHE A 1 70 ? -1.611 -5.553 5.301 1.00 97.88 70 PHE A CA 1
ATOM 538 C C . PHE A 1 70 ? -2.949 -5.574 4.562 1.00 97.88 70 PHE A C 1
ATOM 540 O O . PHE A 1 70 ? -3.417 -6.629 4.121 1.00 97.88 70 PHE A O 1
ATOM 547 N N . VAL A 1 71 ? -3.564 -4.406 4.428 1.00 98.50 71 VAL A N 1
ATOM 548 C CA . VAL A 1 71 ? -4.781 -4.200 3.648 1.00 98.50 71 VAL A CA 1
ATOM 549 C C . VAL A 1 71 ? -4.489 -3.224 2.522 1.00 98.50 71 VAL A C 1
ATOM 551 O O . VAL A 1 71 ? -3.879 -2.186 2.746 1.00 98.50 71 VAL A O 1
ATOM 554 N N . ILE A 1 72 ? -4.935 -3.543 1.311 1.00 98.50 72 ILE A N 1
ATOM 555 C CA . ILE A 1 72 ? -4.987 -2.583 0.203 1.00 98.50 72 ILE A CA 1
ATOM 556 C C . ILE A 1 72 ? -6.417 -2.058 0.129 1.00 98.50 72 ILE A C 1
ATOM 558 O O . ILE A 1 72 ? -7.328 -2.843 -0.108 1.00 98.50 72 ILE A O 1
ATOM 562 N N . ASN A 1 73 ? -6.610 -0.756 0.322 1.00 98.75 73 ASN A N 1
ATOM 563 C CA . ASN A 1 73 ? -7.903 -0.073 0.240 1.00 98.75 73 ASN A CA 1
ATOM 564 C C . ASN A 1 73 ? -7.974 0.681 -1.088 1.00 98.75 73 ASN A C 1
ATOM 566 O O . ASN A 1 73 ? -7.146 1.558 -1.325 1.00 98.75 73 ASN A O 1
ATOM 570 N N . VAL A 1 74 ? -8.942 0.363 -1.944 1.00 98.50 74 VAL A N 1
ATOM 571 C CA . VAL A 1 74 ? -9.174 1.058 -3.218 1.00 98.50 74 VAL A CA 1
ATOM 572 C C . VAL A 1 74 ? -10.098 2.244 -2.970 1.00 98.50 74 VAL A C 1
ATOM 574 O O . VAL A 1 74 ? -11.247 2.053 -2.577 1.00 98.50 74 VAL A O 1
ATOM 577 N N . LEU A 1 75 ? -9.601 3.465 -3.168 1.00 98.38 75 LEU A N 1
ATOM 578 C CA . LEU A 1 75 ? -10.331 4.677 -2.792 1.00 98.38 75 LEU A CA 1
ATOM 579 C C . LEU A 1 75 ? -11.389 5.075 -3.824 1.00 98.38 75 LEU A C 1
ATOM 581 O O . LEU A 1 75 ? -11.200 4.879 -5.027 1.00 98.38 75 LEU A O 1
ATOM 585 N N . CYS A 1 76 ? -12.483 5.674 -3.350 1.00 97.06 76 CYS A N 1
ATOM 586 C CA . CYS A 1 76 ? -13.452 6.363 -4.201 1.00 97.06 76 CYS A CA 1
ATOM 587 C C . CYS A 1 76 ? -13.039 7.825 -4.459 1.00 97.06 76 CYS A C 1
ATOM 589 O O . CYS A 1 76 ? -12.100 8.343 -3.848 1.00 97.06 76 CYS A O 1
ATOM 591 N N . ALA A 1 77 ? -13.733 8.501 -5.381 1.00 95.75 77 ALA A N 1
ATOM 592 C CA . ALA A 1 77 ? -13.405 9.873 -5.784 1.00 95.75 77 ALA A CA 1
ATOM 593 C C . ALA A 1 77 ? -13.551 10.880 -4.628 1.00 95.75 77 ALA A C 1
ATOM 595 O O . ALA A 1 77 ? -12.801 11.848 -4.540 1.00 95.75 77 ALA A O 1
ATOM 596 N N . GLU A 1 78 ? -14.480 10.625 -3.711 1.00 97.12 78 GLU A N 1
ATOM 597 C CA . GLU A 1 78 ? -14.774 11.464 -2.550 1.00 97.12 78 GLU A CA 1
ATOM 598 C C . GLU A 1 78 ? -13.691 11.382 -1.458 1.00 97.12 78 GLU A C 1
ATOM 600 O O . GLU A 1 78 ? -13.674 12.207 -0.547 1.00 97.12 78 GLU A O 1
ATOM 605 N N . GLN A 1 79 ? -12.768 10.416 -1.545 1.00 97.56 79 GLN A N 1
ATOM 606 C CA . GLN A 1 79 ? -11.705 10.171 -0.561 1.00 97.56 79 GLN A CA 1
ATOM 607 C C . GLN A 1 79 ? -10.364 10.830 -0.934 1.00 97.56 79 GLN A C 1
ATOM 609 O O . GLN A 1 79 ? -9.302 10.414 -0.461 1.00 97.56 79 GLN A O 1
ATOM 614 N N . GLU A 1 80 ? -10.382 11.875 -1.767 1.00 97.38 80 GLU A N 1
ATOM 615 C CA . GLU A 1 80 ? -9.176 12.611 -2.167 1.00 97.38 80 GLU A CA 1
ATOM 616 C C . GLU A 1 80 ? -8.393 13.150 -0.952 1.00 97.38 80 GLU A C 1
ATOM 618 O O . GLU A 1 80 ? -7.164 13.066 -0.893 1.00 97.38 80 GLU A O 1
ATOM 623 N N . ASN A 1 81 ? -9.090 13.661 0.064 1.00 97.12 81 ASN A N 1
ATOM 624 C CA . ASN A 1 81 ? -8.468 14.152 1.295 1.00 97.12 81 ASN A CA 1
ATOM 625 C C . ASN A 1 81 ? -7.695 13.047 2.036 1.00 97.12 81 ASN A C 1
ATOM 627 O O . ASN A 1 81 ? -6.576 13.287 2.494 1.00 97.12 81 ASN A O 1
ATOM 631 N N . ILE A 1 82 ? -8.256 11.835 2.099 1.00 97.81 82 ILE A N 1
ATOM 632 C CA . ILE A 1 82 ? -7.610 10.669 2.709 1.00 97.81 82 ILE A CA 1
ATOM 633 C C . ILE A 1 82 ? -6.370 10.286 1.889 1.00 97.81 82 ILE A C 1
ATOM 635 O O . ILE A 1 82 ? -5.292 10.102 2.456 1.00 97.81 82 ILE A O 1
ATOM 639 N N . ALA A 1 83 ? -6.470 10.259 0.556 1.00 97.69 83 ALA A N 1
ATOM 640 C CA . ALA A 1 83 ? -5.325 10.001 -0.318 1.00 97.69 83 ALA A CA 1
ATOM 641 C C . ALA A 1 83 ? -4.162 10.979 -0.060 1.00 97.69 83 ALA A C 1
ATOM 643 O O . ALA A 1 83 ? -3.007 10.563 0.066 1.00 97.69 83 ALA A O 1
ATOM 644 N N . TRP A 1 84 ? -4.445 12.277 0.072 1.00 97.31 84 TRP A N 1
ATOM 645 C CA . TRP A 1 84 ? -3.416 13.276 0.369 1.00 97.31 84 TRP A CA 1
ATOM 646 C C . TRP A 1 84 ? -2.850 13.152 1.785 1.00 97.31 84 TRP A C 1
ATOM 648 O O . TRP A 1 84 ? -1.647 13.338 1.982 1.00 97.31 84 TRP A O 1
ATOM 658 N N . GLN A 1 85 ? -3.680 12.827 2.774 1.00 97.50 85 GLN A N 1
ATOM 659 C CA . GLN A 1 85 ? -3.246 12.602 4.154 1.00 97.50 85 GLN A CA 1
ATOM 660 C C . GLN A 1 85 ? -2.248 11.437 4.239 1.00 97.50 85 GLN A C 1
ATOM 662 O O . GLN A 1 85 ? -1.155 11.560 4.807 1.00 97.50 85 GLN A O 1
ATOM 667 N N . PHE A 1 86 ? -2.558 10.327 3.570 1.00 97.44 86 PHE A N 1
ATOM 668 C CA . PHE A 1 86 ? -1.705 9.142 3.540 1.00 97.44 86 PHE A CA 1
ATOM 669 C C . PHE A 1 86 ? -0.441 9.302 2.678 1.00 97.44 86 PHE A C 1
ATOM 671 O O . PHE A 1 86 ? 0.515 8.551 2.876 1.00 97.44 86 PHE A O 1
ATOM 678 N N . ALA A 1 87 ? -0.345 10.349 1.853 1.00 95.75 87 ALA A N 1
ATOM 679 C CA . ALA A 1 87 ? 0.864 10.694 1.099 1.00 95.75 87 ALA A CA 1
ATOM 680 C C . ALA A 1 87 ? 1.869 11.589 1.866 1.00 95.75 87 ALA A C 1
ATOM 682 O O . ALA A 1 87 ? 3.046 11.623 1.517 1.00 95.75 87 ALA A O 1
ATOM 683 N N . LYS A 1 88 ? 1.443 12.323 2.908 1.00 94.31 88 LYS A N 1
ATOM 684 C CA . LYS A 1 88 ? 2.293 13.292 3.644 1.00 94.31 88 LYS 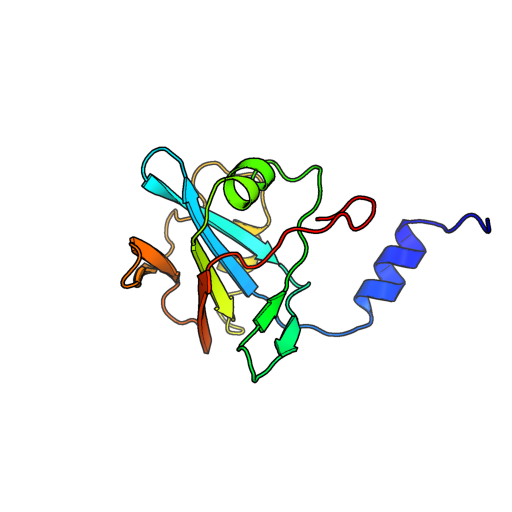A CA 1
ATOM 685 C C . LYS A 1 88 ? 3.081 12.657 4.799 1.00 94.31 88 LYS A C 1
ATOM 687 O O . LYS A 1 88 ? 2.539 11.790 5.460 1.00 94.31 88 LYS A O 1
ATOM 692 N N . PRO A 1 89 ? 4.293 13.091 5.159 1.00 91.56 89 PRO A N 1
ATOM 693 C CA . PRO A 1 89 ? 5.000 12.560 6.331 1.00 91.56 89 PRO A CA 1
ATOM 694 C C . PRO A 1 89 ? 4.442 13.150 7.644 1.00 91.56 89 PRO A C 1
ATOM 696 O O . PRO A 1 89 ? 5.053 14.029 8.242 1.00 91.56 89 PRO A O 1
ATOM 699 N N . ILE A 1 90 ? 3.254 12.709 8.062 1.00 91.81 90 ILE A N 1
ATOM 700 C CA . ILE A 1 90 ? 2.610 13.092 9.330 1.00 91.81 90 ILE A CA 1
ATOM 701 C C . ILE A 1 90 ? 2.596 11.912 10.303 1.00 91.81 90 ILE A C 1
ATOM 703 O O . ILE A 1 90 ? 2.591 10.761 9.866 1.00 91.81 90 ILE A O 1
ATOM 707 N N . GLU A 1 91 ? 2.564 12.217 11.599 1.00 87.19 91 GLU A N 1
ATOM 708 C CA . GLU A 1 91 ? 2.620 11.233 12.684 1.00 87.19 91 GLU A CA 1
ATOM 709 C C . GLU A 1 91 ? 1.356 10.365 12.740 1.00 87.19 91 GLU A C 1
ATOM 711 O O . GLU A 1 91 ? 1.435 9.150 12.579 1.00 87.19 91 GLU A O 1
ATOM 716 N N . ASN A 1 92 ? 0.174 10.980 12.868 1.00 92.38 92 ASN A N 1
ATOM 717 C CA . ASN A 1 92 ? -1.087 10.245 12.939 1.00 92.38 92 ASN A CA 1
ATOM 718 C C . ASN A 1 92 ? -1.822 10.232 11.592 1.00 92.38 92 ASN A C 1
ATOM 720 O O . ASN A 1 92 ? -2.620 11.110 11.266 1.00 92.38 92 ASN A O 1
ATOM 724 N N . LYS A 1 93 ? -1.575 9.187 10.802 1.00 95.12 93 LYS A N 1
ATOM 725 C CA . LYS A 1 93 ? -2.217 8.978 9.496 1.00 95.12 93 LYS A CA 1
ATOM 726 C C . LYS A 1 93 ? -3.714 8.724 9.568 1.00 95.12 93 LYS A C 1
ATOM 728 O O . LYS A 1 93 ? -4.407 9.023 8.601 1.00 95.12 93 LYS A O 1
ATOM 733 N N . PHE A 1 94 ? -4.196 8.187 10.681 1.00 97.31 94 PHE A N 1
ATOM 734 C CA . PHE A 1 94 ? -5.597 7.823 10.876 1.00 97.31 94 PHE A CA 1
ATOM 735 C C . PHE A 1 94 ? -6.383 8.878 11.657 1.00 97.31 94 PHE A C 1
ATOM 737 O O . PHE A 1 94 ? -7.551 8.665 11.978 1.00 97.31 94 PHE A O 1
ATOM 744 N N . GLU A 1 95 ? -5.782 10.038 11.933 1.00 95.94 95 GLU A N 1
ATOM 745 C CA . 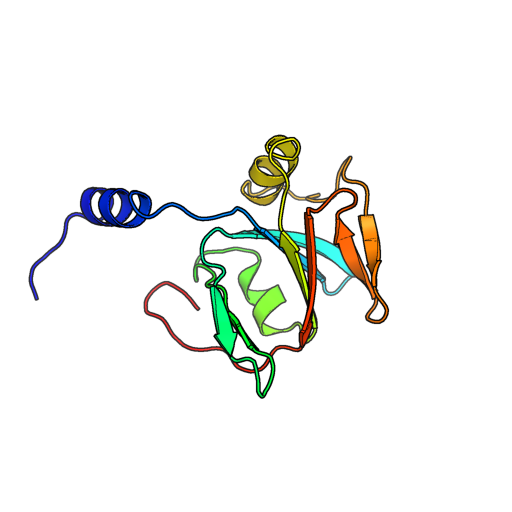GLU A 1 95 ? -6.495 11.156 12.537 1.00 95.94 95 GLU A CA 1
ATOM 746 C C . GLU A 1 95 ? -7.705 11.536 11.669 1.00 95.94 95 GLU A C 1
ATOM 748 O O . GLU A 1 95 ? -7.564 11.826 10.480 1.00 95.94 95 GLU A O 1
ATOM 753 N N . ASN A 1 96 ? -8.901 11.510 12.264 1.00 95.62 96 ASN A N 1
ATOM 754 C CA . ASN A 1 96 ? -10.180 11.766 11.592 1.00 95.62 96 ASN A CA 1
ATOM 755 C C . ASN A 1 96 ? -10.499 10.827 10.407 1.00 95.62 96 ASN A C 1
ATOM 757 O O . ASN A 1 96 ? -11.320 11.172 9.556 1.00 95.62 96 ASN A O 1
ATOM 761 N N . VAL A 1 97 ? -9.897 9.634 10.352 1.00 97.75 97 VAL A N 1
ATOM 762 C CA . VAL A 1 97 ? -10.204 8.609 9.341 1.00 97.75 97 VAL A CA 1
ATOM 763 C C . VAL A 1 97 ? -10.948 7.459 10.003 1.00 97.75 97 VAL A C 1
ATOM 765 O O . VAL A 1 97 ? -10.422 6.807 10.900 1.00 97.75 97 VAL A O 1
ATOM 768 N N . SER A 1 98 ? -12.182 7.213 9.560 1.00 97.88 98 SER A N 1
ATOM 769 C CA . SER A 1 98 ? -12.978 6.075 10.036 1.00 97.88 98 SER A CA 1
ATOM 770 C C . SER A 1 98 ? -12.454 4.775 9.426 1.00 97.88 98 SER A C 1
ATOM 772 O O . SER A 1 98 ? -12.170 4.712 8.225 1.00 97.88 98 SER A O 1
ATOM 774 N N . TYR A 1 99 ? -12.278 3.759 10.264 1.00 98.44 99 TYR A N 1
ATOM 775 C CA . TYR A 1 99 ? -11.819 2.445 9.845 1.00 98.44 99 TYR A CA 1
ATOM 776 C C . TYR A 1 99 ? -12.380 1.356 10.757 1.00 98.44 99 TYR A C 1
ATOM 778 O O . TYR A 1 99 ? -12.664 1.576 11.936 1.00 98.44 99 TYR A O 1
ATOM 786 N N . THR A 1 100 ? -12.456 0.152 10.207 1.00 98.25 100 THR A N 1
ATOM 787 C CA . THR A 1 100 ? -12.723 -1.087 10.938 1.00 98.25 100 THR A CA 1
ATOM 788 C C . THR A 1 100 ? -11.500 -1.995 10.888 1.00 98.25 100 THR A C 1
ATOM 790 O O . THR A 1 100 ? -10.596 -1.798 10.080 1.00 98.25 100 THR A O 1
ATOM 793 N N . GLU A 1 101 ? -11.425 -2.995 11.762 1.00 98.06 101 GLU A N 1
ATOM 794 C CA . GLU A 1 101 ? -10.356 -3.993 11.704 1.00 98.06 101 GLU A CA 1
ATOM 795 C C . GLU A 1 101 ? -10.840 -5.261 11.007 1.00 98.06 101 GLU A C 1
ATOM 797 O O . GLU A 1 101 ? -11.933 -5.761 11.277 1.00 98.06 101 GLU A O 1
ATOM 802 N N . ASN A 1 102 ? -10.015 -5.803 10.111 1.00 96.31 102 ASN A N 1
ATOM 803 C CA . ASN A 1 102 ? -10.280 -7.110 9.520 1.00 96.31 102 ASN A CA 1
ATOM 804 C C . ASN A 1 102 ? -9.949 -8.256 10.499 1.00 96.31 102 ASN A C 1
ATOM 806 O O . ASN A 1 102 ? -9.465 -8.044 11.608 1.00 96.31 102 ASN A O 1
ATOM 810 N N . ALA A 1 103 ? -10.135 -9.504 10.060 1.00 94.50 103 ALA A N 1
ATOM 811 C CA . ALA A 1 103 ? -9.856 -10.692 10.875 1.00 94.50 103 ALA A CA 1
ATOM 812 C C . ALA A 1 103 ? -8.387 -10.834 11.340 1.00 94.50 103 ALA A C 1
ATOM 814 O O . ALA A 1 103 ? -8.117 -11.576 12.279 1.00 94.50 103 ALA A O 1
ATOM 815 N N . ASN A 1 104 ? -7.445 -10.132 10.700 1.00 93.81 104 ASN A N 1
ATOM 816 C CA . ASN A 1 104 ? -6.030 -10.091 11.080 1.00 93.81 104 ASN A CA 1
ATOM 817 C C . ASN A 1 104 ? -5.682 -8.849 11.926 1.00 93.81 104 ASN A C 1
ATOM 819 O O . ASN A 1 104 ? -4.502 -8.566 12.127 1.00 93.81 104 ASN A O 1
ATOM 823 N N . GLY A 1 105 ? -6.681 -8.080 12.374 1.00 95.81 105 GLY A N 1
ATOM 824 C CA . GLY A 1 105 ? -6.498 -6.849 13.146 1.00 95.81 105 GLY A CA 1
ATOM 825 C C . GLY A 1 105 ? -5.962 -5.669 12.330 1.00 95.81 105 GLY A C 1
ATOM 826 O O . GLY A 1 105 ? -5.496 -4.690 12.908 1.00 95.81 105 GLY A O 1
ATOM 827 N N . MET A 1 106 ? -5.964 -5.758 10.994 1.00 97.75 106 MET A N 1
ATOM 828 C CA . MET A 1 106 ? -5.446 -4.701 10.122 1.00 97.75 106 MET A CA 1
ATOM 829 C C . MET A 1 106 ? -6.547 -3.693 9.765 1.00 97.75 106 MET A C 1
ATOM 831 O O . MET A 1 106 ? -7.676 -4.111 9.491 1.00 97.75 106 MET A O 1
ATOM 835 N N . PRO A 1 107 ? -6.224 -2.387 9.725 1.00 98.19 107 PRO A N 1
ATOM 836 C CA . PRO A 1 107 ? -7.199 -1.334 9.465 1.00 98.19 107 PRO A CA 1
ATOM 837 C C . PRO A 1 107 ? -7.713 -1.366 8.020 1.00 98.19 107 PRO A C 1
ATOM 839 O O . PRO A 1 107 ? -6.926 -1.345 7.073 1.00 98.19 107 PRO A O 1
ATOM 842 N N . VAL A 1 108 ? -9.033 -1.359 7.862 1.00 98.62 108 VAL A N 1
ATOM 843 C CA . VAL A 1 108 ? -9.788 -1.234 6.611 1.00 98.62 108 VAL A CA 1
ATOM 844 C C . VAL A 1 108 ? -10.506 0.111 6.639 1.00 98.62 108 VAL A C 1
ATOM 846 O O . VAL A 1 108 ? -11.334 0.344 7.514 1.00 98.62 108 VAL A O 1
ATOM 849 N N . ILE A 1 109 ? -10.177 1.006 5.709 1.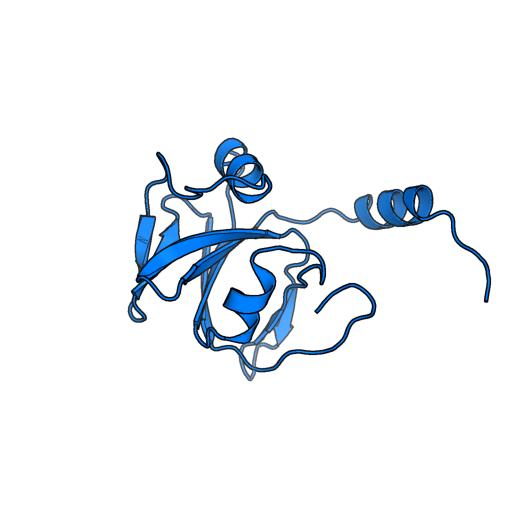00 98.50 109 ILE A N 1
ATOM 850 C CA . ILE A 1 109 ? -10.741 2.364 5.660 1.00 98.50 109 ILE A CA 1
ATOM 851 C C . ILE A 1 109 ? -12.203 2.294 5.226 1.00 98.50 109 ILE A C 1
ATOM 853 O O . ILE A 1 109 ? -12.509 1.696 4.192 1.00 98.50 109 ILE A O 1
ATOM 857 N N . ASP A 1 110 ? -13.092 2.943 5.970 1.00 98.19 110 ASP A N 1
ATOM 858 C CA . ASP A 1 110 ? -14.520 2.934 5.664 1.00 98.19 110 ASP A CA 1
ATOM 859 C C . ASP A 1 110 ? -14.828 3.739 4.390 1.00 98.19 110 ASP A C 1
ATOM 861 O O . ASP A 1 110 ? -14.184 4.745 4.082 1.00 98.19 110 ASP A O 1
ATOM 865 N N . GLY A 1 1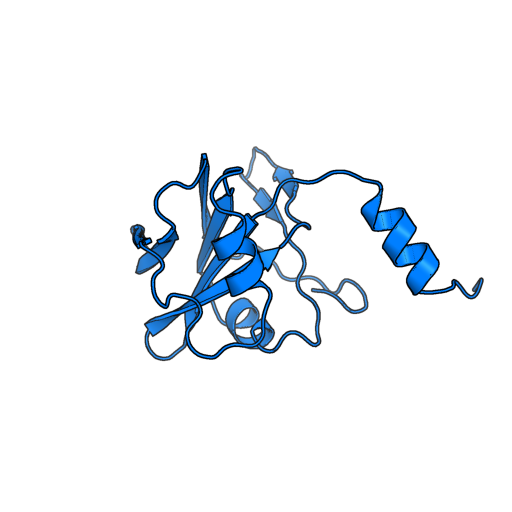11 ? -15.826 3.290 3.624 1.00 96.75 111 GLY A N 1
ATOM 866 C CA . GLY A 1 111 ? -16.237 3.940 2.372 1.00 96.75 111 GLY A CA 1
ATOM 867 C C . GLY A 1 111 ? -15.324 3.675 1.169 1.00 96.75 111 GLY A C 1
ATOM 868 O O . GLY A 1 111 ? -15.543 4.264 0.114 1.00 96.75 111 GLY A O 1
ATOM 869 N N . ASN A 1 112 ? -14.321 2.795 1.297 1.00 97.38 112 ASN A N 1
ATOM 870 C CA . ASN A 1 112 ? -13.543 2.328 0.147 1.00 97.38 112 ASN A CA 1
ATOM 871 C C . ASN A 1 112 ? -14.433 1.602 -0.889 1.00 97.38 112 ASN A C 1
ATOM 873 O O . ASN A 1 112 ? -15.487 1.060 -0.555 1.00 97.38 112 ASN A O 1
ATOM 877 N N . LEU A 1 113 ? -14.003 1.580 -2.155 1.00 98.06 113 LEU A N 1
ATOM 878 C CA . LEU A 1 113 ? -14.692 0.845 -3.226 1.00 98.06 113 LEU A CA 1
ATOM 879 C C . LEU A 1 113 ? -14.505 -0.670 -3.095 1.00 98.06 113 LEU A C 1
ATOM 881 O O . LEU A 1 113 ? -15.380 -1.450 -3.468 1.00 98.06 113 LEU A O 1
ATOM 885 N N . ALA A 1 114 ? -13.329 -1.074 -2.623 1.00 98.06 114 ALA A N 1
ATOM 886 C CA . ALA A 1 114 ? -12.949 -2.452 -2.369 1.00 98.06 114 ALA A CA 1
ATOM 887 C C . ALA A 1 114 ? -11.742 -2.488 -1.427 1.00 98.06 114 ALA A C 1
ATOM 889 O O . ALA A 1 114 ? -10.961 -1.532 -1.358 1.00 98.06 114 ALA A O 1
ATOM 890 N N . TYR A 1 115 ? -11.528 -3.631 -0.776 1.00 98.25 115 TYR A N 1
ATOM 891 C CA . TYR A 1 115 ? -10.287 -3.894 -0.062 1.00 98.25 115 TYR A CA 1
ATOM 892 C C . TYR A 1 115 ? -9.792 -5.327 -0.256 1.00 98.25 115 TYR A C 1
ATOM 894 O O . TYR A 1 115 ? -10.567 -6.250 -0.506 1.00 98.25 115 TYR A O 1
ATOM 902 N N . PHE A 1 116 ? -8.483 -5.510 -0.089 1.00 98.25 116 PHE A N 1
ATOM 903 C CA . PHE A 1 116 ? -7.824 -6.811 -0.120 1.00 98.25 116 PHE A CA 1
ATOM 904 C C . PHE A 1 116 ? -7.087 -7.034 1.197 1.00 98.25 116 PHE A C 1
ATOM 906 O O . PHE A 1 116 ? -6.196 -6.262 1.540 1.00 98.25 116 PHE A O 1
ATOM 913 N N . SER A 1 117 ? -7.447 -8.087 1.936 1.00 97.94 117 SER A N 1
ATOM 914 C CA . SER A 1 117 ? -6.678 -8.544 3.099 1.00 97.94 117 SER A CA 1
ATOM 915 C C . SER A 1 117 ? -5.549 -9.449 2.620 1.00 97.94 117 SER A C 1
ATOM 917 O O . SER A 1 117 ? -5.798 -10.567 2.172 1.00 97.94 117 SER A O 1
ATOM 919 N N . CYS A 1 118 ? -4.311 -8.980 2.728 1.00 97.88 118 CYS A N 1
ATOM 920 C CA . CYS A 1 118 ? -3.160 -9.626 2.117 1.00 97.88 118 CYS A CA 1
ATOM 921 C C . CYS A 1 118 ? -2.201 -10.194 3.162 1.00 97.88 118 CYS A C 1
ATOM 923 O O . CYS A 1 118 ? -1.982 -9.611 4.226 1.00 97.88 118 CYS A O 1
ATOM 925 N N . LYS A 1 119 ? -1.574 -11.318 2.804 1.00 97.38 119 LYS A N 1
ATOM 926 C CA . LYS A 1 119 ? -0.345 -11.803 3.429 1.00 97.38 119 LYS A CA 1
ATOM 927 C C . LYS A 1 119 ? 0.812 -11.556 2.467 1.00 97.38 119 LYS A C 1
ATOM 929 O O . LYS A 1 119 ? 0.684 -11.834 1.276 1.00 97.38 119 LYS A O 1
ATOM 934 N N . LYS A 1 120 ? 1.942 -11.061 2.968 1.00 96.81 120 LYS A N 1
ATOM 935 C CA . LYS A 1 120 ? 3.140 -10.843 2.154 1.00 96.81 120 LYS A CA 1
ATOM 936 C C . LYS A 1 120 ? 3.622 -12.165 1.552 1.00 96.81 120 LYS A C 1
ATOM 938 O O . LYS A 1 120 ? 3.916 -13.110 2.282 1.00 96.81 120 LYS A O 1
ATOM 943 N N . TRP A 1 121 ? 3.694 -12.203 0.223 1.00 97.19 121 TRP A N 1
ATOM 944 C CA . TRP A 1 121 ? 4.187 -13.352 -0.537 1.00 97.19 121 TRP A CA 1
ATOM 945 C C . TRP A 1 121 ? 5.706 -13.299 -0.713 1.00 97.19 121 TRP A C 1
ATOM 947 O O . TRP A 1 121 ? 6.410 -14.250 -0.387 1.00 97.19 121 TRP A O 1
ATOM 957 N N . ALA A 1 122 ? 6.208 -12.164 -1.201 1.00 95.75 122 ALA A N 1
ATOM 958 C CA . ALA A 1 122 ? 7.620 -11.918 -1.453 1.00 95.75 122 ALA A CA 1
ATOM 959 C C . ALA A 1 122 ? 7.906 -10.409 -1.455 1.00 95.75 122 ALA A C 1
ATOM 961 O O . ALA A 1 122 ? 6.983 -9.599 -1.541 1.00 95.75 122 ALA A O 1
ATOM 962 N N . LEU A 1 123 ? 9.188 -10.057 -1.360 1.00 94.94 123 LEU A N 1
ATOM 963 C CA . LEU A 1 123 ? 9.717 -8.701 -1.484 1.00 94.94 123 LEU A CA 1
ATOM 964 C C . LEU A 1 123 ? 10.882 -8.752 -2.475 1.00 94.94 123 LEU A C 1
ATOM 966 O O . LEU A 1 123 ? 11.743 -9.625 -2.342 1.00 94.94 123 LEU A O 1
ATOM 970 N N . TYR A 1 124 ? 10.905 -7.851 -3.457 1.00 94.75 124 TYR A N 1
ATOM 971 C CA . TYR A 1 124 ? 11.908 -7.859 -4.520 1.00 94.75 124 TYR A CA 1
ATOM 972 C C . TYR A 1 124 ? 12.576 -6.498 -4.660 1.00 94.75 124 TYR A C 1
ATOM 974 O O . TYR A 1 124 ? 11.952 -5.456 -4.542 1.00 94.75 124 TYR A O 1
ATOM 982 N N . GLU A 1 125 ? 13.864 -6.516 -4.975 1.00 93.44 125 GLU A N 1
ATOM 983 C CA . GLU A 1 125 ? 14.625 -5.308 -5.271 1.00 93.44 125 GLU A CA 1
ATOM 984 C C . GLU A 1 125 ? 14.264 -4.762 -6.662 1.00 93.44 125 GLU A C 1
ATOM 986 O O . GLU A 1 125 ? 14.470 -5.434 -7.673 1.00 93.44 125 GLU A O 1
ATOM 991 N N . GLY A 1 126 ? 13.748 -3.530 -6.718 1.00 89.62 126 GLY A N 1
ATOM 992 C CA . GLY A 1 126 ? 13.292 -2.850 -7.937 1.00 89.62 126 GLY A CA 1
ATOM 993 C C . GLY A 1 126 ? 14.079 -1.576 -8.265 1.00 89.62 126 GLY A C 1
ATOM 994 O O . GLY A 1 126 ? 13.528 -0.607 -8.782 1.00 89.62 126 GLY A O 1
ATOM 995 N N . GLY A 1 127 ? 15.370 -1.520 -7.932 1.00 90.12 127 GLY A N 1
ATOM 996 C CA . GLY A 1 127 ? 16.180 -0.307 -8.083 1.00 90.12 127 GLY A CA 1
ATOM 997 C C . GLY A 1 127 ? 16.066 0.595 -6.855 1.00 90.12 127 GLY A C 1
ATOM 998 O O . GLY A 1 127 ? 16.604 0.251 -5.807 1.00 90.12 127 GLY A O 1
ATOM 999 N N . ILE A 1 128 ? 15.409 1.754 -6.964 1.00 82.56 128 ILE A N 1
ATOM 1000 C CA . ILE A 1 128 ? 15.155 2.640 -5.803 1.00 82.56 128 ILE A CA 1
ATOM 1001 C C . ILE A 1 128 ? 13.834 2.327 -5.080 1.00 82.56 128 ILE A C 1
ATOM 1003 O O . ILE A 1 128 ? 13.501 2.987 -4.101 1.00 82.56 128 ILE A O 1
ATOM 1007 N N . ILE A 1 129 ? 13.095 1.329 -5.560 1.00 81.00 129 ILE A N 1
ATOM 1008 C CA . ILE A 1 129 ? 11.837 0.838 -4.990 1.00 81.00 129 ILE A CA 1
ATOM 1009 C C . ILE A 1 129 ? 11.980 -0.635 -4.580 1.00 81.00 129 ILE A C 1
ATOM 1011 O O . ILE A 1 129 ? 12.893 -1.322 -5.050 1.00 81.00 129 ILE A O 1
ATOM 1015 N N . LEU A 1 130 ? 11.078 -1.082 -3.709 1.00 67.69 130 LEU A N 1
ATOM 1016 C CA . LEU A 1 130 ? 10.849 -2.466 -3.288 1.00 67.69 130 LEU A CA 1
ATOM 1017 C C . LEU A 1 130 ? 9.422 -2.909 -3.615 1.00 67.69 130 LEU A C 1
ATOM 1019 O O . LEU A 1 130 ? 8.563 -2.003 -3.744 1.00 67.69 130 LEU A O 1
#

Radius of gyration: 15.14 Å; Cα contacts (8 Å, |Δi|>4): 192; chains: 1; bounding box: 40×33×41 Å

Nearest PDB structures (foldseek):
  3rh7-assembly2_D  TM=9.816E-01  e=2.126E-12  Sinorhizobium meliloti 1021
  5zyr-assembly1_B  TM=9.651E-01  e=1.693E-12  Acinetobacter baumannii
  5zc2-assembly1_B  TM=9.666E-01  e=2.077E-11  Acinetobacter baumannii
  3nfw-assembly1_A  TM=9.691E-01  e=5.471E-11  Mycolicibacterium thermoresistibile ATCC 19527
  3pft-assembly1_A  TM=9.325E-01  e=1.981E-09  Mycolicibacterium goodii